Protein AF-X8CUW4-F1 (afdb_monomer_lite)

Structure (mmCIF, N/CA/C/O backbone):
data_AF-X8CUW4-F1
#
_entry.id   AF-X8CUW4-F1
#
loop_
_atom_site.group_PDB
_atom_site.id
_atom_site.type_symbol
_atom_site.label_atom_id
_atom_site.label_alt_id
_atom_site.label_comp_id
_atom_site.label_asym_id
_atom_site.label_entity_id
_atom_site.label_seq_id
_atom_site.pdbx_PDB_ins_code
_atom_site.Cartn_x
_atom_site.Cartn_y
_atom_site.Cartn_z
_atom_site.occupancy
_atom_site.B_iso_or_equiv
_atom_site.auth_seq_id
_atom_site.auth_comp_id
_atom_site.auth_asym_id
_atom_site.auth_atom_id
_atom_site.pdbx_PDB_model_num
ATOM 1 N N . MET A 1 1 ? 8.437 2.026 -20.476 1.00 46.88 1 MET A N 1
ATOM 2 C CA . MET A 1 1 ? 8.411 2.109 -18.999 1.00 46.88 1 MET A CA 1
ATOM 3 C C . MET A 1 1 ? 9.649 2.857 -18.500 1.00 46.88 1 MET A C 1
ATOM 5 O O . MET A 1 1 ? 10.631 2.228 -18.113 1.00 46.88 1 MET A O 1
ATOM 9 N N . GLU A 1 2 ? 9.661 4.193 -18.584 1.00 44.88 2 GLU A N 1
ATOM 10 C CA . GLU A 1 2 ? 10.776 5.016 -18.080 1.00 44.88 2 GLU A CA 1
ATOM 11 C C . GLU A 1 2 ? 10.607 5.286 -16.576 1.00 44.88 2 GLU A C 1
ATOM 13 O O . GLU A 1 2 ? 9.570 5.770 -16.133 1.00 44.88 2 GLU A O 1
ATOM 18 N N . ALA A 1 3 ? 11.669 5.076 -15.792 1.00 48.66 3 ALA A N 1
ATOM 19 C CA . ALA A 1 3 ? 11.741 5.394 -14.358 1.00 48.66 3 ALA A CA 1
ATOM 20 C C . ALA A 1 3 ? 11.560 6.899 -14.029 1.00 48.66 3 ALA A C 1
ATOM 22 O O . ALA A 1 3 ? 11.528 7.293 -12.864 1.00 48.66 3 ALA A O 1
ATOM 23 N N . LYS A 1 4 ? 11.428 7.756 -15.053 1.00 47.94 4 LYS A N 1
ATOM 24 C CA . LYS A 1 4 ? 11.219 9.206 -14.935 1.00 47.94 4 LYS A CA 1
ATOM 25 C C . LYS A 1 4 ? 9.803 9.614 -14.518 1.00 47.94 4 LYS A C 1
ATOM 27 O O . LYS A 1 4 ? 9.587 10.801 -14.300 1.00 47.94 4 LYS A O 1
ATOM 32 N N . GLN A 1 5 ? 8.865 8.680 -14.383 1.00 60.78 5 GLN A N 1
ATOM 33 C CA . GLN A 1 5 ? 7.525 8.980 -13.861 1.00 60.78 5 GLN A CA 1
ATOM 34 C C . GLN A 1 5 ? 7.415 8.865 -12.334 1.00 60.78 5 GLN A C 1
ATOM 36 O O . GLN A 1 5 ? 6.406 9.259 -11.764 1.00 60.78 5 GLN A O 1
ATOM 41 N N . LEU A 1 6 ? 8.453 8.364 -11.655 1.00 62.59 6 LEU A N 1
ATOM 42 C CA . LEU A 1 6 ? 8.476 8.288 -10.193 1.00 62.59 6 LEU A CA 1
ATOM 43 C C . LEU A 1 6 ? 8.786 9.649 -9.568 1.00 62.59 6 LEU A C 1
ATOM 45 O O . LEU A 1 6 ? 9.665 10.358 -10.068 1.00 62.59 6 LEU A O 1
ATOM 49 N N . ALA A 1 7 ? 8.154 9.974 -8.440 1.00 68.12 7 ALA A N 1
ATOM 50 C CA . ALA A 1 7 ? 8.484 11.178 -7.681 1.00 68.12 7 ALA A CA 1
ATOM 51 C C . ALA A 1 7 ? 9.970 11.192 -7.234 1.00 68.12 7 ALA A C 1
ATOM 53 O O . ALA A 1 7 ? 10.556 10.125 -7.001 1.00 68.12 7 ALA A O 1
ATOM 54 N N . PRO A 1 8 ? 10.607 12.375 -7.119 1.00 71.06 8 PRO A N 1
ATOM 55 C CA . PRO A 1 8 ? 12.029 12.500 -6.784 1.00 71.06 8 PRO A CA 1
ATOM 56 C C . PRO A 1 8 ? 12.427 11.802 -5.476 1.00 71.06 8 PRO A C 1
ATOM 58 O O . PRO A 1 8 ? 13.473 11.152 -5.431 1.00 71.06 8 PRO A O 1
ATOM 61 N N . ASP A 1 9 ? 11.582 11.872 -4.443 1.00 72.06 9 ASP A N 1
ATOM 62 C CA . ASP A 1 9 ? 11.801 11.181 -3.166 1.00 72.06 9 ASP A CA 1
ATOM 63 C C . ASP A 1 9 ? 11.894 9.661 -3.338 1.00 72.06 9 ASP A C 1
ATOM 65 O O . ASP A 1 9 ? 12.797 9.031 -2.788 1.00 72.06 9 ASP A O 1
ATOM 69 N N . VAL A 1 10 ? 11.040 9.070 -4.179 1.00 78.12 10 VAL A N 1
ATOM 70 C CA . VAL A 1 10 ? 11.059 7.622 -4.429 1.00 78.12 10 VAL A CA 1
ATOM 71 C C . VAL A 1 10 ? 12.346 7.217 -5.134 1.00 78.12 10 VAL A C 1
ATOM 73 O O . VAL A 1 10 ? 12.968 6.222 -4.776 1.00 78.12 10 VAL A O 1
ATOM 76 N N . ARG A 1 11 ? 12.808 8.013 -6.105 1.00 77.31 11 ARG A N 1
ATOM 77 C CA . ARG A 1 11 ? 14.095 7.750 -6.773 1.00 77.31 11 ARG A CA 1
ATOM 78 C C . ARG A 1 11 ? 15.265 7.818 -5.793 1.00 77.31 11 ARG A C 1
ATOM 80 O O . ARG A 1 11 ? 16.193 7.027 -5.918 1.00 77.31 11 ARG A O 1
ATOM 87 N N . ARG A 1 12 ? 15.210 8.729 -4.817 1.00 80.62 12 ARG A N 1
ATOM 88 C CA . ARG A 1 12 ? 16.221 8.858 -3.759 1.00 80.62 12 ARG A CA 1
ATOM 89 C C . ARG A 1 12 ? 16.206 7.671 -2.792 1.00 80.62 12 ARG A C 1
ATOM 91 O O . ARG A 1 12 ? 17.264 7.233 -2.358 1.00 80.62 12 ARG A O 1
ATOM 98 N N . GLU A 1 13 ? 15.042 7.117 -2.472 1.00 80.75 13 GLU A N 1
ATOM 99 C CA . GLU A 1 13 ? 14.976 5.870 -1.698 1.00 80.75 13 GLU A CA 1
ATOM 100 C C . GLU A 1 13 ? 15.554 4.691 -2.494 1.00 80.75 13 GLU A C 1
ATOM 102 O O . GLU A 1 13 ? 16.334 3.898 -1.963 1.00 80.75 13 GLU A O 1
ATOM 107 N N . LEU A 1 14 ? 15.244 4.610 -3.792 1.00 83.50 14 LEU A N 1
ATOM 108 C CA . LEU A 1 14 ? 15.746 3.557 -4.678 1.00 83.50 14 LEU A CA 1
ATOM 109 C C . LEU A 1 14 ? 17.245 3.669 -4.979 1.00 83.50 14 LEU A C 1
ATOM 111 O O . LEU A 1 14 ? 17.860 2.647 -5.269 1.00 83.50 14 LEU A O 1
ATOM 115 N N . SER A 1 15 ? 17.862 4.852 -4.870 1.00 82.19 15 SER A N 1
ATOM 116 C CA . SER A 1 15 ? 19.308 5.014 -5.093 1.00 82.19 15 SER A CA 1
ATOM 117 C C . SER A 1 15 ? 20.176 4.309 -4.047 1.00 82.19 15 SER A C 1
ATOM 119 O O . SER A 1 15 ? 21.388 4.237 -4.211 1.00 82.19 15 SER A O 1
ATOM 121 N N . THR A 1 16 ? 19.572 3.805 -2.966 1.00 84.44 16 THR A N 1
ATOM 122 C CA . THR A 1 16 ? 20.245 2.935 -1.987 1.00 84.44 16 THR A CA 1
ATOM 123 C C . THR A 1 16 ? 20.443 1.501 -2.493 1.00 84.44 16 THR A C 1
ATOM 125 O O . THR A 1 16 ? 21.208 0.744 -1.899 1.00 84.44 16 THR A O 1
ATOM 128 N N . LEU A 1 17 ? 19.759 1.120 -3.576 1.00 85.56 17 LEU A N 1
ATOM 129 C CA . LEU A 1 17 ? 19.866 -0.188 -4.218 1.00 85.56 17 LEU A CA 1
ATOM 130 C C . LEU A 1 17 ? 20.897 -0.160 -5.350 1.00 85.56 17 LEU A C 1
ATOM 132 O O . LEU A 1 17 ? 21.255 0.900 -5.866 1.00 85.56 17 LEU A O 1
ATOM 136 N N . ASP A 1 18 ? 21.334 -1.340 -5.795 1.00 90.31 18 ASP A N 1
ATOM 137 C CA . ASP A 1 18 ? 22.084 -1.432 -7.044 1.00 90.31 18 ASP A CA 1
ATOM 138 C C . ASP A 1 18 ? 21.218 -0.968 -8.229 1.00 90.31 18 ASP A C 1
ATOM 140 O O . ASP A 1 18 ? 19.98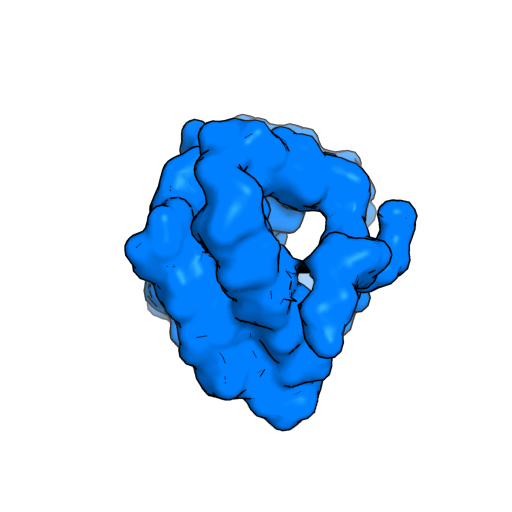6 -1.069 -8.219 1.00 90.31 18 ASP A O 1
ATOM 144 N N . ARG A 1 19 ? 21.875 -0.467 -9.277 1.00 86.44 19 ARG A N 1
ATOM 145 C CA . ARG A 1 19 ? 21.203 0.139 -10.432 1.00 86.44 19 ARG A CA 1
ATOM 146 C C . ARG A 1 19 ? 20.204 -0.802 -11.112 1.00 86.44 19 ARG A C 1
ATOM 148 O O . ARG A 1 19 ? 19.147 -0.344 -11.537 1.00 86.44 19 ARG A O 1
ATOM 155 N N . ALA A 1 20 ? 20.516 -2.094 -11.219 1.00 89.00 20 ALA A N 1
ATOM 156 C CA . ALA A 1 20 ? 19.648 -3.049 -11.901 1.00 89.00 20 ALA A CA 1
ATOM 157 C C . ALA A 1 20 ? 18.376 -3.3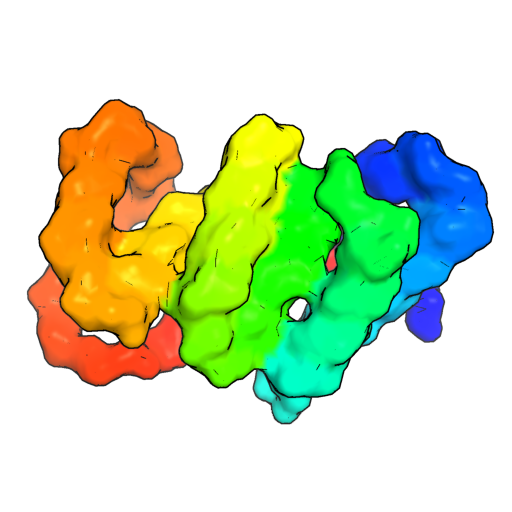20 -11.085 1.00 89.00 20 ALA A C 1
ATOM 159 O O . ALA A 1 20 ? 17.272 -3.325 -11.639 1.00 89.00 20 ALA A O 1
ATOM 160 N N . THR A 1 21 ? 18.510 -3.478 -9.766 1.00 88.50 21 THR A N 1
ATOM 161 C CA . THR A 1 21 ? 17.370 -3.638 -8.857 1.00 88.50 21 THR A CA 1
ATOM 162 C C . THR A 1 21 ? 16.531 -2.366 -8.791 1.00 88.50 21 THR A C 1
ATOM 164 O O . THR A 1 21 ? 15.305 -2.453 -8.879 1.00 88.50 21 THR A O 1
ATOM 167 N N . ALA A 1 22 ? 17.161 -1.192 -8.696 1.00 89.38 22 ALA A N 1
ATOM 168 C CA . ALA A 1 22 ? 16.472 0.097 -8.692 1.00 89.38 22 ALA A CA 1
ATOM 169 C C . ALA A 1 22 ? 15.629 0.294 -9.964 1.00 89.38 22 ALA A C 1
ATOM 171 O O . ALA A 1 22 ? 14.442 0.611 -9.867 1.00 89.38 22 ALA A O 1
ATOM 172 N N . ASP A 1 23 ? 16.197 0.024 -11.144 1.00 89.12 23 ASP A N 1
ATOM 173 C CA . ASP A 1 23 ? 15.486 0.129 -12.424 1.00 89.12 23 ASP A CA 1
ATOM 174 C C . ASP A 1 23 ? 14.320 -0.868 -12.516 1.00 89.12 23 ASP A C 1
ATOM 176 O O . ASP A 1 23 ? 13.225 -0.516 -12.964 1.00 89.12 23 ASP A O 1
ATOM 180 N N . ALA A 1 24 ? 14.524 -2.115 -12.080 1.00 90.44 24 ALA A N 1
ATOM 181 C CA . ALA A 1 24 ? 13.476 -3.136 -12.088 1.00 90.44 24 ALA A CA 1
ATOM 182 C C . ALA A 1 24 ? 12.317 -2.780 -11.144 1.00 90.44 24 ALA A C 1
ATOM 184 O O . ALA A 1 24 ? 11.148 -2.902 -11.519 1.00 90.44 24 ALA A O 1
ATOM 185 N N . VAL A 1 25 ? 12.632 -2.314 -9.934 1.00 92.31 25 VAL A N 1
ATOM 186 C CA . VAL A 1 25 ? 11.642 -1.845 -8.960 1.00 92.31 25 VAL A CA 1
ATOM 187 C C . VAL A 1 25 ? 10.893 -0.632 -9.504 1.00 92.31 25 VAL A C 1
ATOM 189 O O . VAL A 1 25 ? 9.665 -0.632 -9.480 1.00 92.31 25 VAL A O 1
ATOM 192 N N . ALA A 1 26 ? 11.595 0.359 -10.058 1.00 90.06 26 ALA A N 1
ATOM 193 C CA . ALA A 1 26 ? 10.971 1.554 -10.619 1.00 90.06 26 ALA A CA 1
ATOM 194 C C . ALA A 1 26 ? 9.963 1.206 -11.724 1.00 90.06 26 ALA A C 1
ATOM 196 O O . ALA A 1 26 ? 8.844 1.711 -11.705 1.00 90.06 26 ALA A O 1
ATOM 197 N N . ARG A 1 27 ? 10.306 0.295 -12.647 1.00 91.12 27 ARG A N 1
ATOM 198 C CA . ARG A 1 27 ? 9.378 -0.157 -13.704 1.00 91.12 27 ARG A CA 1
ATOM 199 C C . ARG A 1 27 ? 8.116 -0.798 -13.135 1.00 91.12 27 ARG A C 1
ATOM 201 O O . ARG A 1 27 ? 7.029 -0.539 -13.640 1.00 91.12 27 ARG A O 1
ATOM 208 N N . HIS A 1 28 ? 8.255 -1.618 -12.097 1.00 93.62 28 HIS A N 1
ATOM 209 C CA . HIS A 1 28 ? 7.110 -2.234 -11.434 1.00 93.62 28 HIS A CA 1
ATOM 210 C C . HIS A 1 28 ? 6.248 -1.220 -10.681 1.00 93.62 28 HIS A C 1
ATOM 212 O O . HIS A 1 28 ? 5.030 -1.337 -10.718 1.00 93.62 28 HIS A O 1
ATOM 218 N N . LEU A 1 29 ? 6.852 -0.222 -10.035 1.00 90.88 29 LEU A N 1
ATOM 219 C CA . LEU A 1 29 ? 6.104 0.836 -9.355 1.00 90.88 29 LEU A CA 1
ATOM 220 C C . LEU A 1 29 ? 5.343 1.729 -10.347 1.00 90.88 29 LEU A C 1
ATOM 222 O O . LEU A 1 29 ? 4.192 2.058 -10.084 1.00 90.88 29 LEU A O 1
ATOM 226 N N . VAL A 1 30 ? 5.941 2.061 -11.499 1.00 91.12 30 VAL A N 1
ATOM 227 C CA . VAL A 1 30 ? 5.235 2.776 -12.580 1.00 91.12 30 VAL A CA 1
ATOM 228 C C . VAL A 1 30 ? 4.061 1.943 -13.093 1.00 91.12 30 VAL A C 1
ATOM 230 O O . VAL A 1 30 ? 2.941 2.439 -13.103 1.00 91.12 30 VAL A O 1
ATOM 233 N N . ALA A 1 31 ? 4.289 0.664 -13.419 1.00 91.81 31 ALA A N 1
ATOM 234 C CA . ALA A 1 31 ? 3.227 -0.236 -13.877 1.00 91.81 31 ALA A CA 1
ATOM 235 C C . ALA A 1 31 ? 2.083 -0.349 -12.861 1.00 91.81 31 ALA A C 1
ATOM 237 O O . ALA A 1 31 ? 0.915 -0.317 -13.229 1.00 91.81 31 ALA A O 1
ATOM 238 N N . ALA A 1 32 ? 2.418 -0.469 -11.573 1.00 91.75 32 ALA A N 1
ATOM 239 C CA . ALA A 1 32 ? 1.426 -0.533 -10.511 1.00 91.75 32 ALA A CA 1
ATOM 240 C C . ALA A 1 32 ? 0.601 0.758 -10.414 1.00 91.75 32 ALA A C 1
ATOM 242 O O . ALA A 1 32 ? -0.598 0.679 -10.184 1.00 91.75 32 ALA A O 1
ATOM 243 N N . GLY A 1 33 ? 1.220 1.926 -10.605 1.00 89.19 33 GLY A N 1
A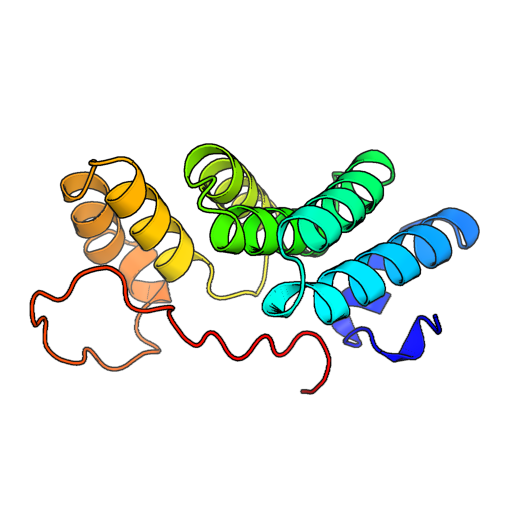TOM 244 C CA . GLY A 1 33 ? 0.519 3.209 -10.610 1.00 89.19 33 GLY A CA 1
ATOM 245 C C . GLY A 1 33 ? -0.402 3.395 -11.817 1.00 89.19 33 GLY A C 1
ATOM 246 O O . GLY A 1 33 ? -1.512 3.885 -11.647 1.00 89.19 33 GLY A O 1
ATOM 247 N N . GLU A 1 34 ? 0.034 2.986 -13.011 1.00 91.56 34 GLU A N 1
ATOM 248 C CA . GLU A 1 34 ? -0.766 3.068 -14.245 1.00 91.56 34 GLU A CA 1
ATOM 249 C C . GLU A 1 34 ? -1.985 2.140 -14.189 1.00 91.56 34 GLU A C 1
ATOM 251 O O . GLU A 1 34 ? -3.093 2.547 -14.516 1.00 91.56 34 GLU A O 1
ATOM 256 N N . LEU A 1 35 ? -1.800 0.911 -13.701 1.00 91.56 35 LEU A N 1
ATOM 257 C CA . LEU A 1 35 ? -2.861 -0.096 -13.663 1.00 91.56 35 LEU A CA 1
ATOM 258 C C . LEU A 1 35 ? -3.805 0.053 -12.465 1.00 91.56 35 LEU A C 1
ATOM 260 O O . LEU A 1 35 ? -4.806 -0.648 -12.406 1.00 91.56 35 LEU A O 1
ATOM 264 N N . LEU A 1 36 ? -3.517 0.932 -11.501 1.00 88.81 36 LEU A N 1
ATOM 265 C CA . LEU A 1 36 ? -4.243 0.976 -10.228 1.00 88.81 36 LEU A CA 1
ATOM 266 C C . LEU A 1 36 ? -5.752 1.218 -10.389 1.00 88.81 36 LEU A C 1
ATOM 268 O O . LEU A 1 36 ? -6.554 0.648 -9.647 1.00 88.81 36 LEU A O 1
ATOM 272 N N . ASP A 1 37 ? -6.134 2.071 -11.339 1.00 87.88 37 ASP A N 1
ATOM 273 C CA . ASP A 1 37 ? -7.535 2.385 -11.615 1.00 87.88 37 ASP A CA 1
ATOM 274 C C . ASP A 1 37 ? -8.183 1.434 -12.631 1.00 87.88 37 ASP A C 1
ATOM 276 O O . ASP A 1 37 ? -9.401 1.253 -12.574 1.00 87.88 37 ASP A O 1
ATOM 280 N N . GLU A 1 38 ? -7.385 0.836 -13.521 1.00 91.38 38 GLU A N 1
ATOM 281 C CA . GLU A 1 38 ? -7.837 -0.017 -14.629 1.00 91.38 38 GLU A CA 1
ATOM 282 C C . GLU A 1 38 ? -7.934 -1.500 -14.2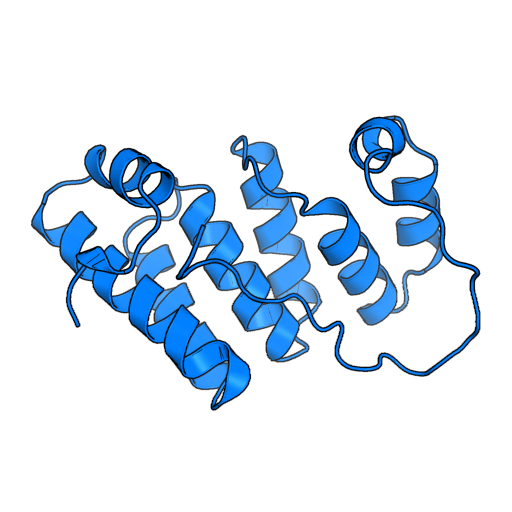34 1.00 91.38 38 GLU A C 1
ATOM 284 O O . GLU A 1 38 ? -8.974 -2.127 -14.418 1.00 91.38 38 GLU A O 1
ATOM 289 N N . ASP A 1 39 ? -6.861 -2.054 -13.666 1.00 93.25 39 ASP A N 1
ATOM 290 C CA . ASP A 1 39 ? -6.750 -3.434 -13.187 1.00 93.25 39 ASP A CA 1
ATOM 291 C C . ASP A 1 39 ? -5.960 -3.455 -11.858 1.00 93.25 39 ASP A C 1
ATOM 293 O O . ASP A 1 39 ? -4.728 -3.621 -11.840 1.00 93.25 39 ASP A O 1
ATOM 297 N N . PRO A 1 40 ? -6.651 -3.289 -10.714 1.00 90.44 40 PRO A N 1
ATOM 298 C CA . PRO A 1 40 ? -5.999 -3.237 -9.410 1.00 90.44 40 PRO A CA 1
ATOM 299 C C . PRO A 1 40 ? -5.315 -4.561 -9.042 1.00 90.44 40 PRO A C 1
ATOM 301 O O . PRO A 1 40 ? -4.305 -4.551 -8.331 1.00 90.44 40 PRO A O 1
ATOM 304 N N . GLU A 1 41 ? -5.785 -5.701 -9.561 1.00 94.31 41 GLU A N 1
ATOM 305 C CA . GLU A 1 41 ? -5.126 -6.988 -9.334 1.00 94.31 41 GLU A CA 1
ATOM 306 C C . GLU A 1 41 ? -3.782 -7.052 -10.066 1.00 94.31 41 GLU A C 1
ATOM 308 O O . GLU A 1 41 ? -2.783 -7.511 -9.498 1.00 94.31 41 GLU A O 1
ATOM 313 N N . ALA A 1 42 ? -3.714 -6.564 -11.309 1.00 94.44 42 ALA A N 1
ATOM 314 C CA . ALA A 1 42 ? -2.451 -6.420 -12.031 1.00 94.44 42 ALA A CA 1
ATOM 315 C C . ALA A 1 42 ? -1.506 -5.439 -11.343 1.00 94.44 42 ALA A C 1
ATOM 317 O O . ALA A 1 42 ? -0.316 -5.743 -11.186 1.00 94.44 42 ALA A O 1
ATOM 318 N N . ALA A 1 43 ? -2.030 -4.310 -10.864 1.00 93.38 43 ALA A N 1
ATOM 319 C CA . ALA A 1 43 ? -1.255 -3.362 -10.079 1.00 93.38 43 ALA A CA 1
ATOM 320 C C . ALA A 1 43 ? -0.650 -4.030 -8.834 1.00 93.38 43 ALA A C 1
ATOM 322 O O . ALA A 1 43 ? 0.549 -3.895 -8.566 1.00 93.38 43 ALA A O 1
ATOM 323 N N . LEU A 1 44 ? -1.439 -4.840 -8.122 1.00 94.56 44 LEU A N 1
ATOM 324 C CA . LEU A 1 44 ? -0.984 -5.578 -6.947 1.00 9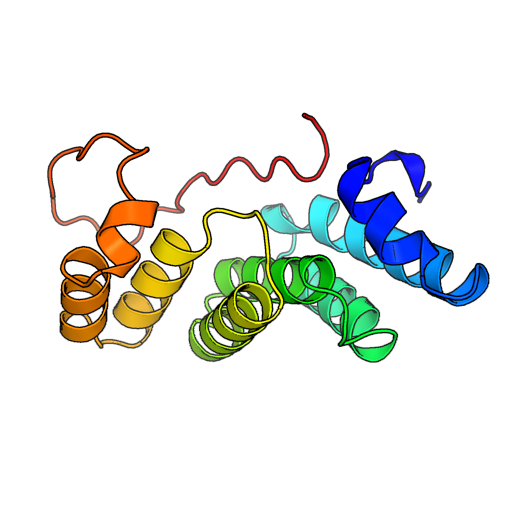4.56 44 LEU A CA 1
ATOM 325 C C . LEU A 1 44 ? 0.096 -6.606 -7.294 1.00 94.56 44 LEU A C 1
ATOM 327 O O . LEU A 1 44 ? 1.074 -6.739 -6.552 1.00 94.56 44 LEU A O 1
ATOM 331 N N . ARG A 1 45 ? -0.023 -7.306 -8.431 1.00 97.06 45 ARG A N 1
ATOM 332 C CA . ARG A 1 45 ? 1.026 -8.220 -8.919 1.00 97.06 45 ARG A CA 1
ATOM 333 C C . ARG A 1 45 ? 2.345 -7.480 -9.147 1.00 97.06 45 ARG A C 1
ATOM 335 O O . ARG A 1 45 ? 3.387 -7.941 -8.676 1.00 97.06 45 ARG A O 1
ATOM 342 N N . HIS A 1 46 ? 2.315 -6.320 -9.802 1.00 95.75 46 HIS A N 1
ATOM 343 C CA . HIS A 1 46 ? 3.517 -5.513 -10.019 1.00 95.75 46 HIS A CA 1
ATOM 344 C C . HIS A 1 46 ? 4.103 -4.961 -8.716 1.00 95.75 46 HIS A C 1
ATOM 346 O O . HIS A 1 46 ? 5.309 -5.086 -8.489 1.00 95.75 46 HIS A O 1
ATOM 352 N N . ALA A 1 47 ? 3.272 -4.437 -7.815 1.00 94.62 47 ALA A N 1
ATOM 353 C CA . ALA A 1 47 ? 3.729 -3.937 -6.524 1.00 94.62 47 ALA A CA 1
ATOM 354 C C . ALA A 1 47 ? 4.368 -5.055 -5.674 1.00 94.62 47 ALA A C 1
ATOM 356 O O . ALA A 1 47 ? 5.443 -4.874 -5.094 1.00 94.62 47 ALA A O 1
ATOM 357 N N . ARG A 1 48 ? 3.770 -6.257 -5.644 1.00 96.12 48 ARG A N 1
ATOM 358 C CA . ARG A 1 48 ? 4.351 -7.433 -4.967 1.00 96.12 48 ARG A CA 1
ATOM 359 C C . ARG A 1 48 ? 5.692 -7.837 -5.591 1.00 96.12 48 ARG A C 1
ATOM 361 O O . ARG A 1 48 ? 6.623 -8.165 -4.856 1.00 96.12 48 ARG A O 1
ATOM 368 N N . ALA A 1 49 ? 5.826 -7.753 -6.916 1.00 95.50 49 ALA A N 1
ATOM 369 C CA . ALA A 1 49 ? 7.086 -8.019 -7.611 1.00 95.50 49 ALA A CA 1
ATOM 370 C C . ALA A 1 49 ? 8.187 -6.995 -7.267 1.00 95.50 49 ALA A C 1
ATOM 372 O O . ALA A 1 49 ? 9.361 -7.365 -7.173 1.00 95.50 49 ALA A O 1
ATOM 373 N N . ALA A 1 50 ? 7.835 -5.725 -7.041 1.00 94.19 50 ALA A N 1
ATOM 374 C CA . ALA A 1 50 ? 8.761 -4.726 -6.502 1.00 94.19 50 ALA A CA 1
ATOM 375 C C . ALA A 1 50 ? 9.184 -5.073 -5.061 1.00 94.19 50 ALA A C 1
ATOM 377 O O . ALA A 1 50 ? 10.377 -5.111 -4.755 1.00 94.19 50 ALA A O 1
ATOM 378 N N . ARG A 1 51 ? 8.223 -5.421 -4.195 1.00 94.88 51 ARG A N 1
ATOM 379 C CA . ARG A 1 51 ? 8.470 -5.801 -2.790 1.00 94.88 51 ARG A CA 1
ATOM 380 C C . ARG A 1 51 ? 9.338 -7.044 -2.633 1.00 94.88 51 ARG A C 1
ATOM 382 O O . ARG A 1 51 ? 10.129 -7.111 -1.696 1.00 94.88 51 ARG A O 1
ATOM 389 N N . ALA A 1 52 ? 9.205 -8.019 -3.530 1.00 94.62 52 ALA A N 1
ATOM 390 C CA . ALA A 1 52 ? 10.040 -9.220 -3.533 1.00 94.62 52 ALA A CA 1
ATOM 391 C C . ALA A 1 52 ? 11.525 -8.903 -3.785 1.00 94.62 52 ALA A C 1
ATOM 393 O O . ALA A 1 52 ? 12.394 -9.617 -3.295 1.00 94.62 52 ALA A O 1
ATOM 394 N N . ARG A 1 53 ? 11.815 -7.820 -4.517 1.00 92.00 53 ARG A N 1
ATOM 395 C CA . ARG A 1 53 ? 13.182 -7.367 -4.812 1.00 92.00 53 ARG A CA 1
ATOM 396 C C . ARG A 1 53 ? 13.759 -6.493 -3.709 1.00 92.00 53 ARG A C 1
ATOM 398 O O . ARG A 1 53 ? 14.934 -6.611 -3.387 1.00 92.00 53 ARG A O 1
ATOM 405 N N . SER A 1 54 ? 12.937 -5.628 -3.119 1.00 89.50 54 SER A N 1
ATOM 406 C CA . SER A 1 54 ? 13.328 -4.845 -1.952 1.00 89.50 54 SER A CA 1
ATOM 407 C C . SER A 1 54 ? 12.141 -4.642 -1.023 1.00 89.50 54 SER A C 1
ATOM 409 O O . SER A 1 54 ? 11.171 -3.959 -1.344 1.00 89.50 54 SER A O 1
ATOM 411 N N . SER A 1 55 ? 12.223 -5.235 0.165 1.00 89.25 55 SER A N 1
ATOM 412 C CA . SER A 1 55 ? 11.212 -5.071 1.207 1.00 89.25 55 SER A CA 1
ATOM 413 C C . SER A 1 55 ? 11.538 -3.918 2.158 1.00 89.25 55 SER A C 1
ATOM 415 O O . SER A 1 55 ? 10.665 -3.476 2.896 1.00 89.25 55 SER A O 1
ATOM 417 N N . ARG A 1 56 ? 12.773 -3.404 2.158 1.00 89.69 56 ARG A N 1
ATOM 418 C CA . ARG A 1 56 ? 13.256 -2.416 3.140 1.00 89.69 56 ARG A CA 1
ATOM 419 C C . ARG A 1 56 ? 13.044 -0.955 2.728 1.00 89.69 56 ARG A C 1
ATOM 421 O O . ARG A 1 56 ? 13.619 -0.070 3.346 1.00 89.69 56 ARG A O 1
ATOM 428 N N . ILE A 1 57 ? 12.186 -0.697 1.745 1.00 90.62 57 ILE A N 1
ATOM 429 C CA . ILE A 1 57 ? 11.861 0.656 1.281 1.00 90.62 57 ILE A CA 1
ATOM 430 C C . ILE A 1 57 ? 10.395 0.954 1.582 1.00 90.62 57 ILE A C 1
ATOM 432 O O . ILE A 1 57 ? 9.516 0.211 1.140 1.00 90.62 57 ILE A O 1
ATOM 436 N N . ALA A 1 58 ? 10.141 2.025 2.340 1.00 91.75 58 ALA A N 1
ATOM 437 C CA . ALA A 1 58 ? 8.805 2.394 2.810 1.00 91.75 58 ALA A CA 1
ATOM 438 C C . ALA A 1 58 ? 7.845 2.610 1.634 1.00 91.75 58 ALA A C 1
ATOM 440 O O . ALA A 1 58 ? 6.772 2.005 1.608 1.00 91.75 58 ALA A O 1
ATOM 441 N N . THR A 1 59 ? 8.299 3.322 0.599 1.00 90.69 59 THR A N 1
ATOM 442 C CA . THR A 1 59 ? 7.511 3.572 -0.613 1.00 90.69 59 THR A CA 1
ATOM 443 C C . THR A 1 59 ? 7.045 2.288 -1.314 1.00 90.69 59 THR A C 1
ATOM 445 O O . THR A 1 59 ? 5.940 2.221 -1.852 1.00 90.69 59 THR A O 1
ATOM 448 N N . ILE A 1 60 ? 7.852 1.221 -1.296 1.00 94.06 60 ILE A N 1
ATOM 449 C CA . ILE A 1 60 ? 7.455 -0.060 -1.899 1.00 94.06 60 ILE A CA 1
ATOM 450 C C . ILE A 1 60 ? 6.340 -0.718 -1.078 1.00 94.06 60 ILE A C 1
ATOM 452 O O . ILE A 1 60 ? 5.413 -1.295 -1.645 1.00 94.06 60 ILE A O 1
ATOM 456 N N . ARG A 1 61 ? 6.403 -0.622 0.257 1.00 95.62 61 ARG A N 1
ATOM 457 C CA . ARG A 1 61 ? 5.341 -1.130 1.142 1.00 95.62 61 ARG A CA 1
ATOM 458 C C . ARG A 1 61 ? 4.043 -0.363 0.917 1.00 95.62 61 ARG A C 1
ATOM 460 O O . ARG A 1 61 ? 2.993 -0.982 0.790 1.00 95.62 61 ARG A O 1
ATOM 467 N N . GLU A 1 62 ? 4.123 0.955 0.774 1.00 94.31 62 GLU A N 1
ATOM 468 C CA . GLU A 1 62 ? 2.974 1.795 0.429 1.00 94.31 62 GLU A CA 1
ATOM 469 C C . GLU A 1 62 ? 2.329 1.384 -0.893 1.00 94.31 62 GLU A C 1
ATOM 471 O O . GLU A 1 62 ? 1.120 1.178 -0.926 1.00 94.31 62 GLU A O 1
ATOM 476 N N . ALA A 1 63 ? 3.118 1.189 -1.953 1.00 94.69 63 ALA A N 1
ATOM 477 C CA . ALA A 1 63 ? 2.591 0.786 -3.254 1.00 94.69 63 ALA A CA 1
ATOM 478 C C . ALA A 1 63 ? 1.836 -0.553 -3.187 1.00 94.69 63 ALA A C 1
ATOM 480 O O . ALA A 1 63 ? 0.759 -0.688 -3.768 1.00 94.69 63 ALA A O 1
ATOM 481 N N . VAL A 1 64 ? 2.354 -1.536 -2.436 1.00 96.62 64 VAL A N 1
ATOM 482 C CA . VAL A 1 64 ? 1.638 -2.805 -2.206 1.00 96.62 64 VAL A CA 1
ATOM 483 C C . VAL A 1 64 ? 0.368 -2.584 -1.395 1.00 96.62 64 VAL A C 1
ATOM 485 O O . VAL A 1 64 ? -0.664 -3.160 -1.731 1.00 96.62 64 VAL A O 1
ATOM 488 N N . GLY A 1 65 ? 0.434 -1.765 -0.344 1.00 96.38 65 GLY A N 1
ATOM 489 C CA . GLY A 1 65 ? -0.717 -1.465 0.500 1.00 96.38 65 GLY A CA 1
ATOM 490 C C . GLY A 1 65 ? -1.846 -0.787 -0.273 1.00 96.38 65 GLY A C 1
ATOM 491 O O . GLY A 1 65 ? -2.995 -1.194 -0.151 1.00 96.38 65 GLY A O 1
ATOM 492 N N . ILE A 1 66 ? -1.518 0.189 -1.123 1.00 95.00 66 ILE A N 1
ATOM 493 C CA . ILE A 1 66 ? -2.485 0.888 -1.976 1.00 95.00 66 ILE A CA 1
ATOM 494 C C . ILE A 1 66 ? -3.097 -0.083 -2.982 1.00 95.00 66 ILE A C 1
ATOM 496 O O . ILE A 1 66 ? -4.315 -0.192 -3.050 1.00 95.00 66 ILE A O 1
ATOM 500 N N . ALA A 1 67 ? -2.291 -0.851 -3.715 1.00 95.62 67 ALA A N 1
ATOM 501 C CA . ALA A 1 67 ? -2.845 -1.807 -4.670 1.00 95.62 67 ALA A CA 1
ATOM 502 C C . ALA A 1 67 ? -3.753 -2.854 -3.990 1.00 95.62 67 ALA A C 1
ATOM 504 O O . ALA A 1 67 ? -4.830 -3.160 -4.497 1.00 95.62 67 ALA A O 1
ATOM 505 N N . ALA A 1 68 ? -3.374 -3.343 -2.803 1.00 96.06 68 ALA A N 1
ATOM 506 C CA . ALA A 1 68 ? -4.197 -4.262 -2.015 1.00 96.06 68 ALA A CA 1
ATOM 507 C C . ALA A 1 68 ? -5.499 -3.607 -1.523 1.00 96.06 68 ALA A C 1
ATOM 509 O O . ALA A 1 68 ? -6.556 -4.230 -1.596 1.00 96.06 68 ALA A O 1
ATOM 510 N N . TYR A 1 69 ? -5.443 -2.342 -1.094 1.00 94.81 69 TYR A N 1
ATOM 511 C CA . TYR A 1 69 ? -6.616 -1.557 -0.699 1.00 94.81 69 TYR A CA 1
ATOM 512 C C . TYR A 1 69 ? -7.616 -1.436 -1.854 1.00 94.81 69 TYR A C 1
ATOM 514 O O . TYR A 1 69 ? -8.809 -1.654 -1.665 1.00 94.81 69 TYR A O 1
ATOM 522 N N . HIS A 1 70 ? -7.132 -1.165 -3.069 1.00 94.06 70 HIS A N 1
ATOM 523 C CA . HIS A 1 70 ? -7.976 -1.089 -4.265 1.00 94.06 70 HIS A CA 1
ATOM 524 C C . HIS A 1 70 ? -8.551 -2.453 -4.691 1.00 94.06 70 HIS A C 1
ATOM 526 O O . HIS A 1 70 ? -9.623 -2.493 -5.288 1.00 94.06 70 HIS A O 1
ATOM 532 N N . CYS A 1 71 ? -7.891 -3.563 -4.342 1.00 93.62 71 CYS A N 1
ATOM 533 C CA . CYS A 1 71 ? -8.431 -4.919 -4.510 1.00 93.62 71 CYS A CA 1
ATOM 534 C C . CYS A 1 71 ? -9.433 -5.323 -3.410 1.00 93.62 71 CYS A C 1
ATOM 536 O O . CYS A 1 71 ? -9.993 -6.414 -3.470 1.00 93.62 71 CYS A O 1
ATOM 538 N N . GLY A 1 72 ? -9.621 -4.501 -2.370 1.00 93.50 72 GLY A N 1
ATOM 539 C CA . GLY A 1 72 ? -10.414 -4.862 -1.192 1.00 93.50 72 GLY A CA 1
ATOM 540 C C . GLY A 1 72 ? -9.744 -5.882 -0.262 1.00 93.50 72 GLY A C 1
ATOM 541 O O . GLY A 1 72 ? -10.393 -6.392 0.650 1.00 93.50 72 GLY A O 1
ATOM 542 N N . ASP A 1 73 ? -8.449 -6.171 -0.436 1.00 95.38 73 ASP A N 1
ATOM 543 C CA . ASP A 1 73 ? -7.682 -6.983 0.515 1.00 95.38 73 ASP A CA 1
ATOM 544 C C . ASP A 1 73 ? -7.225 -6.111 1.692 1.00 95.38 73 ASP A C 1
ATOM 546 O O . ASP A 1 73 ? -6.062 -5.708 1.823 1.00 95.38 73 ASP A O 1
ATOM 550 N N . TRP A 1 74 ? -8.184 -5.806 2.567 1.00 94.25 74 TRP A N 1
ATOM 551 C CA . TRP A 1 74 ? -7.985 -4.961 3.745 1.00 94.25 74 TRP A CA 1
ATOM 552 C C . TRP A 1 74 ? -6.908 -5.518 4.677 1.00 94.25 74 TRP A C 1
ATOM 554 O O . TRP A 1 74 ? -6.188 -4.762 5.328 1.00 94.25 74 TRP A O 1
ATOM 564 N N . SER A 1 75 ? -6.779 -6.846 4.733 1.00 95.19 75 SER A N 1
ATOM 565 C CA . SER A 1 75 ? -5.841 -7.534 5.615 1.00 95.19 75 SER A CA 1
ATOM 566 C C . SER A 1 75 ? -4.390 -7.282 5.203 1.00 95.19 75 SER A C 1
ATOM 568 O O . SER A 1 75 ? -3.557 -6.887 6.029 1.00 95.19 75 SER A O 1
ATOM 570 N N . GLN A 1 76 ? -4.100 -7.432 3.910 1.00 95.75 76 GLN A N 1
ATOM 571 C CA . GLN A 1 76 ? -2.780 -7.186 3.363 1.00 95.75 76 GLN A CA 1
ATOM 572 C C . GLN A 1 76 ? -2.471 -5.688 3.348 1.00 95.75 76 GLN A C 1
ATOM 574 O O . GLN A 1 76 ? -1.370 -5.290 3.737 1.00 95.75 76 GLN A O 1
ATOM 579 N N . ALA A 1 77 ? -3.439 -4.858 2.952 1.00 95.81 77 ALA A N 1
ATOM 580 C CA . ALA A 1 77 ? -3.283 -3.408 2.924 1.00 95.81 77 ALA A CA 1
ATOM 581 C C . ALA A 1 77 ? -2.873 -2.865 4.301 1.00 95.81 77 ALA A C 1
ATOM 583 O O . ALA A 1 77 ? -1.853 -2.186 4.440 1.00 95.81 77 ALA A O 1
ATOM 584 N N . LEU A 1 78 ? -3.597 -3.269 5.348 1.00 94.62 78 LEU A N 1
ATOM 585 C CA . LEU A 1 78 ? -3.319 -2.900 6.732 1.00 94.62 78 LEU A CA 1
ATOM 586 C C . LEU A 1 78 ? -1.910 -3.304 7.187 1.00 94.62 78 LEU A C 1
ATOM 588 O O . LEU A 1 78 ? -1.216 -2.523 7.848 1.00 94.62 78 LEU A O 1
ATOM 592 N N . ALA A 1 79 ? -1.480 -4.523 6.850 1.00 95.88 79 ALA A N 1
ATOM 593 C CA . ALA A 1 79 ? -0.155 -5.018 7.209 1.00 95.88 79 ALA A CA 1
ATOM 594 C C . ALA A 1 79 ? 0.960 -4.185 6.558 1.00 95.88 79 ALA A C 1
ATOM 596 O O . ALA A 1 79 ? 1.944 -3.835 7.221 1.00 95.88 79 ALA A O 1
ATOM 597 N N . GLU A 1 80 ? 0.794 -3.830 5.283 1.00 97.25 80 GLU A N 1
ATOM 598 C CA . GLU A 1 80 ? 1.781 -3.057 4.534 1.00 97.25 80 GLU A CA 1
ATOM 599 C C . GLU A 1 80 ? 1.810 -1.582 4.949 1.00 97.25 80 GLU A C 1
ATOM 601 O O . GLU A 1 80 ? 2.897 -1.046 5.170 1.00 97.25 80 GLU A O 1
ATOM 606 N N . PHE A 1 81 ? 0.661 -0.941 5.188 1.00 94.94 81 PHE A N 1
ATOM 607 C CA . PHE A 1 81 ? 0.626 0.439 5.689 1.00 94.94 81 PHE A CA 1
ATOM 608 C C . PHE A 1 81 ? 1.269 0.578 7.070 1.00 94.94 81 PHE A C 1
ATOM 610 O O . PHE A 1 81 ? 2.041 1.505 7.318 1.00 94.94 81 PHE A O 1
ATOM 617 N N . ARG A 1 82 ? 1.022 -0.376 7.976 1.00 93.25 82 ARG A N 1
ATOM 618 C CA . ARG A 1 82 ? 1.695 -0.406 9.284 1.00 93.25 82 ARG A CA 1
ATOM 619 C C . ARG A 1 82 ? 3.203 -0.588 9.148 1.00 93.25 82 ARG A C 1
ATOM 621 O O . ARG A 1 82 ? 3.957 0.012 9.912 1.00 93.25 82 ARG A O 1
ATOM 628 N N . ALA A 1 83 ? 3.647 -1.421 8.206 1.00 94.94 83 ALA A N 1
ATOM 629 C CA . ALA A 1 83 ? 5.068 -1.592 7.930 1.00 94.94 83 ALA A CA 1
ATOM 630 C C . ALA A 1 83 ? 5.690 -0.299 7.388 1.00 94.94 83 ALA A C 1
ATOM 632 O O . ALA A 1 83 ? 6.703 0.137 7.924 1.00 94.94 83 ALA A O 1
ATOM 633 N N . ALA A 1 84 ? 5.050 0.347 6.411 1.00 93.19 84 ALA A N 1
ATOM 634 C CA . ALA A 1 84 ? 5.490 1.622 5.853 1.00 93.19 84 ALA A CA 1
ATOM 635 C C . ALA A 1 84 ? 5.632 2.712 6.930 1.00 93.19 84 ALA A C 1
ATOM 637 O O . ALA A 1 84 ? 6.669 3.371 6.994 1.00 93.19 84 ALA A O 1
ATOM 638 N N . ARG A 1 85 ? 4.654 2.847 7.841 1.00 91.38 85 ARG A N 1
ATOM 639 C CA . ARG A 1 85 ? 4.741 3.797 8.969 1.00 91.38 85 ARG A CA 1
ATOM 640 C C . ARG A 1 85 ? 5.924 3.508 9.891 1.00 91.38 85 ARG A C 1
ATOM 642 O O . ARG A 1 85 ? 6.684 4.418 10.200 1.00 91.38 85 ARG A O 1
ATOM 649 N N . ARG A 1 86 ? 6.135 2.245 10.289 1.00 92.56 86 ARG A N 1
ATOM 650 C CA . ARG A 1 86 ? 7.306 1.862 11.111 1.00 92.56 86 ARG A CA 1
ATOM 651 C C . ARG A 1 86 ? 8.638 2.166 10.427 1.00 92.56 86 ARG A C 1
ATOM 653 O O . ARG A 1 86 ? 9.641 2.337 11.106 1.00 92.56 86 ARG A O 1
ATOM 660 N N . MET A 1 87 ? 8.647 2.200 9.098 1.00 89.88 87 MET A N 1
ATOM 661 C CA . MET A 1 87 ? 9.824 2.488 8.282 1.00 89.88 87 MET A CA 1
ATOM 662 C C . MET A 1 87 ? 10.007 3.987 7.998 1.00 89.88 87 MET A C 1
ATOM 664 O O . MET A 1 87 ? 10.919 4.343 7.259 1.00 89.88 87 MET A O 1
ATOM 668 N N . GLY A 1 88 ? 9.174 4.856 8.579 1.00 85.69 88 GLY A N 1
ATOM 669 C CA . GLY A 1 88 ? 9.292 6.306 8.426 1.00 85.69 88 GLY A CA 1
ATOM 670 C C . GLY A 1 88 ? 8.695 6.848 7.128 1.00 85.69 88 GLY A C 1
ATOM 671 O O . GLY A 1 88 ? 9.180 7.857 6.621 1.00 85.69 88 GLY A O 1
ATOM 672 N N . SER A 1 89 ? 7.668 6.187 6.581 1.00 85.00 89 SER A N 1
ATOM 673 C CA . SER A 1 89 ? 6.881 6.732 5.468 1.00 85.00 89 SER A CA 1
ATOM 674 C C . SER A 1 89 ? 6.448 8.176 5.745 1.00 85.00 89 SER A C 1
ATOM 676 O O . SER A 1 89 ? 5.947 8.483 6.827 1.00 85.00 89 SER A O 1
ATOM 678 N N . LYS A 1 90 ? 6.611 9.046 4.743 1.00 76.00 90 LYS A N 1
ATOM 679 C CA . LYS A 1 90 ? 6.151 10.445 4.782 1.00 76.00 90 LYS A CA 1
ATOM 680 C C . LYS A 1 90 ? 4.672 10.594 4.401 1.00 76.00 90 LYS A C 1
ATOM 682 O O . LYS A 1 90 ? 4.127 11.692 4.487 1.00 76.00 90 LYS A O 1
ATOM 687 N N . SER A 1 91 ? 4.037 9.520 3.935 1.00 79.25 91 SER A N 1
ATOM 688 C CA . SER A 1 91 ? 2.659 9.532 3.454 1.00 79.25 91 SER A CA 1
ATOM 689 C C . SER A 1 91 ? 1.661 9.528 4.612 1.00 79.25 91 SER A C 1
ATOM 691 O O . SER A 1 91 ? 1.859 8.876 5.640 1.00 79.25 91 SER A O 1
ATOM 693 N N . ALA A 1 92 ? 0.526 10.202 4.422 1.00 82.25 92 ALA A N 1
ATOM 694 C CA . ALA A 1 92 ? -0.585 10.189 5.370 1.00 82.25 92 ALA A CA 1
ATOM 695 C C . ALA A 1 92 ? -1.349 8.850 5.297 1.00 82.25 92 ALA A C 1
ATOM 697 O O . ALA A 1 92 ? -2.406 8.748 4.679 1.00 82.25 92 ALA A O 1
ATOM 698 N N . LEU A 1 93 ? -0.794 7.796 5.905 1.00 87.31 93 LEU A N 1
ATOM 699 C CA . LEU A 1 93 ? -1.332 6.427 5.834 1.00 87.31 93 LEU A CA 1
ATOM 700 C C . LEU A 1 93 ? -2.401 6.115 6.890 1.00 87.31 93 LEU A C 1
ATOM 702 O O . LEU A 1 93 ? -3.109 5.118 6.765 1.00 87.31 93 LEU A O 1
ATOM 706 N N . LEU A 1 94 ? -2.521 6.934 7.938 1.00 87.38 94 LEU A N 1
ATOM 707 C CA . LEU A 1 94 ? -3.481 6.704 9.022 1.00 87.38 94 LEU A CA 1
ATOM 708 C C . LEU A 1 94 ? -4.944 6.613 8.550 1.00 87.38 94 LEU A C 1
ATOM 710 O O . LEU A 1 94 ? -5.614 5.676 8.988 1.00 87.38 94 LEU A O 1
ATOM 714 N N . PRO A 1 95 ? -5.444 7.476 7.638 1.00 88.50 95 PRO A N 1
ATOM 715 C CA . PRO A 1 95 ? -6.799 7.334 7.104 1.00 88.50 95 PRO A CA 1
ATOM 716 C C . PRO A 1 95 ? -7.017 5.983 6.410 1.00 88.50 95 PRO A C 1
ATOM 718 O O . PRO A 1 95 ? -8.011 5.311 6.662 1.00 88.50 95 PRO A O 1
ATOM 721 N N . LEU A 1 96 ? -6.044 5.530 5.613 1.00 90.38 96 LEU A N 1
ATOM 722 C CA . LEU A 1 96 ? -6.122 4.246 4.908 1.00 90.38 96 LEU A CA 1
ATOM 723 C C . LEU A 1 96 ? -6.086 3.054 5.875 1.00 90.38 96 LEU A C 1
ATOM 725 O O . LEU A 1 96 ? -6.788 2.067 5.674 1.00 90.38 96 LEU A O 1
ATOM 729 N N . ILE A 1 97 ? -5.298 3.143 6.950 1.00 91.56 97 ILE A N 1
ATOM 730 C CA . ILE A 1 97 ? -5.265 2.137 8.023 1.00 91.56 97 ILE A CA 1
ATOM 731 C C . ILE A 1 97 ? -6.622 2.057 8.727 1.00 91.56 97 ILE A C 1
ATOM 733 O O . ILE A 1 97 ? -7.131 0.955 8.935 1.00 91.56 97 ILE A O 1
ATOM 737 N N . ALA A 1 98 ? -7.210 3.202 9.080 1.00 89.62 98 ALA A N 1
ATOM 738 C CA . ALA A 1 98 ? -8.524 3.258 9.711 1.00 89.62 98 ALA A CA 1
ATOM 739 C C . ALA A 1 98 ? -9.607 2.667 8.793 1.00 89.62 98 ALA A C 1
ATOM 741 O O . ALA A 1 98 ? -10.437 1.877 9.241 1.00 89.62 98 ALA A O 1
ATOM 742 N N . ASP A 1 99 ? -9.555 2.973 7.497 1.00 90.44 99 ASP A N 1
ATOM 743 C CA . ASP A 1 99 ? -10.441 2.385 6.495 1.00 90.44 99 ASP A CA 1
ATOM 744 C C . ASP A 1 99 ? -10.304 0.862 6.415 1.00 90.44 99 ASP A C 1
ATOM 746 O O . ASP A 1 99 ? -11.319 0.168 6.387 1.00 90.44 99 ASP A O 1
ATOM 750 N N . CYS A 1 100 ? -9.077 0.332 6.443 1.00 91.81 100 CYS A N 1
ATOM 751 C CA . CYS A 1 100 ? -8.850 -1.113 6.444 1.00 91.81 100 CYS A CA 1
ATOM 752 C C . CYS A 1 100 ? -9.422 -1.786 7.702 1.00 91.81 100 CYS A C 1
ATOM 754 O O . CYS A 1 100 ? -10.035 -2.843 7.596 1.00 91.81 100 CYS A O 1
ATOM 756 N N . GLU A 1 101 ? -9.260 -1.189 8.890 1.00 90.06 101 GLU A N 1
ATOM 757 C CA . GLU A 1 101 ? -9.857 -1.723 10.127 1.00 90.06 101 GLU A CA 1
ATOM 758 C C . GLU A 1 101 ? -11.391 -1.744 10.043 1.00 90.06 101 GLU A C 1
ATOM 760 O O . GLU A 1 101 ? -12.015 -2.734 10.427 1.00 90.06 101 GLU A O 1
ATOM 765 N N . ARG A 1 102 ? -12.012 -0.711 9.451 1.00 89.94 102 ARG A N 1
ATOM 766 C CA . ARG A 1 102 ? -13.456 -0.727 9.157 1.00 89.94 102 ARG A CA 1
ATOM 767 C C . ARG A 1 102 ? -13.824 -1.835 8.167 1.00 89.94 102 ARG A C 1
ATOM 769 O O . ARG A 1 102 ? -14.789 -2.552 8.411 1.00 89.94 102 ARG A O 1
ATOM 776 N N . GLY A 1 103 ? -13.047 -2.012 7.096 1.00 88.94 103 GLY A N 1
ATOM 777 C CA . GLY A 1 103 ? -13.242 -3.073 6.098 1.00 88.94 103 GLY A CA 1
ATOM 778 C C . GLY A 1 103 ? -13.114 -4.492 6.667 1.00 88.94 103 GLY A C 1
ATOM 779 O O . GLY A 1 103 ? -13.757 -5.414 6.175 1.00 88.94 103 GLY A O 1
ATOM 780 N N . LEU A 1 104 ? -12.348 -4.662 7.750 1.00 90.12 104 LEU A N 1
ATOM 781 C CA . LEU A 1 104 ? -12.226 -5.912 8.510 1.00 90.12 104 LEU A CA 1
ATOM 782 C C . LEU A 1 104 ? -13.313 -6.095 9.586 1.00 90.12 104 LEU A C 1
ATOM 784 O O . LEU A 1 104 ? -13.247 -7.058 10.351 1.00 90.12 104 LEU A O 1
ATOM 788 N N . GLY A 1 105 ? -14.284 -5.182 9.686 1.00 88.94 105 GLY A N 1
ATOM 789 C CA . GLY A 1 105 ? -15.346 -5.238 10.693 1.00 88.94 105 GLY A CA 1
ATOM 790 C C . GLY A 1 105 ? -14.887 -4.860 12.104 1.00 88.94 105 GLY A C 1
ATOM 791 O O . GLY A 1 105 ? -15.478 -5.321 13.074 1.00 88.94 105 GLY A O 1
ATOM 792 N N . ARG A 1 106 ? -13.835 -4.039 12.230 1.00 86.69 106 ARG A N 1
ATOM 793 C CA . ARG A 1 106 ? -13.270 -3.562 13.509 1.00 86.69 106 ARG A CA 1
ATOM 794 C C . ARG A 1 106 ? -13.374 -2.034 13.646 1.00 86.69 106 ARG A C 1
ATOM 796 O O . ARG A 1 106 ? -12.351 -1.351 13.767 1.00 86.69 106 ARG A O 1
ATOM 803 N N . PRO A 1 107 ? -14.584 -1.452 13.581 1.00 80.50 107 PRO A N 1
ATOM 804 C CA . PRO A 1 107 ? -14.765 -0.001 13.584 1.00 80.50 107 PRO A CA 1
ATOM 8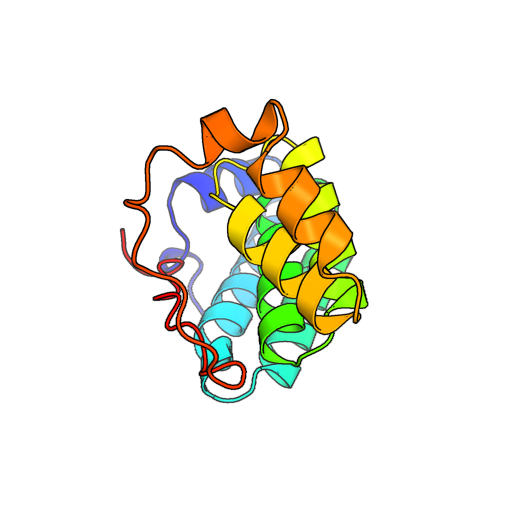05 C C . PRO A 1 107 ? -14.279 0.677 14.876 1.00 80.50 107 PRO A C 1
ATOM 807 O O . PRO A 1 107 ? -13.829 1.821 14.826 1.00 80.50 107 PRO A O 1
ATOM 810 N N . GLU A 1 108 ? -14.286 -0.016 16.013 1.00 79.94 108 GLU A N 1
ATOM 811 C CA . GLU A 1 108 ? -13.794 0.496 17.298 1.00 79.94 108 GLU A CA 1
ATOM 812 C C . GLU A 1 108 ? -12.303 0.838 17.216 1.00 79.94 108 GLU A C 1
ATOM 814 O O . GLU A 1 108 ? -11.872 1.896 17.675 1.00 79.94 108 GLU A O 1
ATOM 819 N N . ARG A 1 109 ? -11.524 -0.004 16.525 1.00 76.69 109 ARG A N 1
ATOM 820 C CA . ARG A 1 109 ? -10.087 0.198 16.303 1.00 76.69 109 ARG A CA 1
ATOM 821 C C . ARG A 1 109 ? -9.809 1.443 15.458 1.00 76.69 109 ARG A C 1
ATOM 823 O O . ARG A 1 109 ? -8.820 2.137 15.683 1.00 76.69 109 ARG A O 1
ATOM 830 N N . ALA A 1 110 ? -10.685 1.745 14.498 1.00 73.56 110 ALA A N 1
ATOM 831 C CA . ALA A 1 110 ? -10.596 2.959 13.691 1.00 73.56 110 ALA A CA 1
ATOM 832 C C . ALA A 1 110 ? -10.887 4.220 14.526 1.00 73.56 110 ALA A C 1
ATOM 834 O O . ALA A 1 110 ? -10.210 5.234 14.363 1.00 73.56 110 ALA A O 1
ATOM 835 N N . ILE A 1 111 ? -11.848 4.149 15.455 1.00 74.00 111 ILE A N 1
ATOM 836 C CA . ILE A 1 111 ? -12.166 5.246 16.383 1.00 74.00 111 ILE A CA 1
ATOM 837 C C . ILE A 1 111 ? -11.009 5.487 17.359 1.00 74.00 111 ILE A C 1
ATOM 839 O O . ILE A 1 111 ? -10.658 6.638 17.608 1.00 74.00 111 ILE A O 1
ATOM 843 N N . GLU A 1 112 ? -10.394 4.427 17.887 1.00 76.81 112 GLU A N 1
ATOM 844 C CA . GLU A 1 112 ? -9.204 4.532 18.740 1.00 76.81 112 GLU A CA 1
ATOM 845 C C . GLU A 1 112 ? -8.052 5.235 18.016 1.00 76.81 112 GLU A C 1
ATOM 847 O O . GLU A 1 112 ? -7.469 6.167 18.562 1.00 76.81 112 GLU A O 1
ATOM 852 N N . LEU A 1 113 ? -7.767 4.855 16.766 1.00 71.00 113 LEU A N 1
ATOM 853 C CA . LEU A 1 113 ? -6.738 5.508 15.948 1.00 71.00 113 LEU A CA 1
ATOM 854 C C . LEU A 1 113 ? -7.029 6.997 15.714 1.00 71.00 113 LEU A C 1
ATOM 856 O O . LEU A 1 113 ? -6.106 7.805 15.695 1.00 71.00 113 LEU A O 1
ATOM 860 N N . ALA A 1 114 ? -8.304 7.366 15.572 1.00 66.56 114 ALA A N 1
ATOM 861 C CA . ALA A 1 114 ? -8.732 8.756 15.421 1.00 66.56 114 ALA A CA 1
ATOM 862 C C . ALA A 1 114 ? -8.721 9.560 16.736 1.00 66.56 114 ALA A C 1
ATOM 864 O O . ALA A 1 114 ? -8.867 10.779 16.697 1.00 66.56 114 ALA A O 1
ATOM 865 N N . ARG A 1 115 ? -8.577 8.903 17.896 1.00 69.00 115 ARG A N 1
ATOM 866 C CA . ARG A 1 115 ? -8.570 9.533 19.233 1.00 69.00 115 ARG A CA 1
ATOM 867 C C . ARG A 1 115 ? -7.228 9.421 19.966 1.00 69.00 115 ARG A C 1
ATOM 869 O O . ARG A 1 115 ? -7.042 10.095 20.974 1.00 69.00 115 ARG A O 1
ATOM 876 N N . GLY A 1 116 ? -6.330 8.557 19.500 1.00 64.81 116 GLY A N 1
ATOM 877 C CA . GLY A 1 116 ? -5.003 8.341 20.071 1.00 64.81 116 GLY A CA 1
ATOM 878 C C . GLY A 1 116 ? -4.026 9.488 19.790 1.00 64.81 116 GLY A C 1
ATOM 879 O O . GLY A 1 116 ? -4.363 10.428 19.072 1.00 64.81 116 GLY A O 1
ATOM 880 N N . PRO A 1 117 ? -2.793 9.429 20.319 1.00 61.72 117 PRO A N 1
ATOM 881 C CA . PRO A 1 117 ? -1.754 10.420 20.023 1.00 61.72 117 PRO A CA 1
ATOM 882 C C . PRO A 1 117 ? -1.447 10.525 18.519 1.00 61.72 117 PRO A C 1
ATOM 884 O O . PRO A 1 117 ? -1.081 11.594 18.037 1.00 61.72 117 PRO A O 1
ATOM 887 N N . GLU A 1 118 ? -1.677 9.454 17.756 1.00 58.75 118 GLU A N 1
ATOM 888 C CA . GLU A 1 118 ? -1.600 9.436 16.294 1.00 58.75 118 GLU A CA 1
ATOM 889 C C . GLU A 1 118 ? -2.645 10.340 15.619 1.00 58.75 118 GLU A C 1
ATOM 891 O O . GLU A 1 118 ? -2.449 10.756 14.480 1.00 58.75 118 GLU A O 1
ATOM 896 N N . ALA A 1 119 ? -3.726 10.716 16.308 1.00 58.94 119 ALA A N 1
ATOM 897 C CA . ALA A 1 119 ? -4.713 11.662 15.795 1.00 58.94 119 ALA A CA 1
ATOM 898 C C . ALA A 1 119 ? -4.132 13.066 15.576 1.00 58.94 119 ALA A C 1
ATOM 900 O O . ALA A 1 119 ? -4.616 13.806 14.719 1.00 58.94 119 ALA A O 1
ATOM 901 N N . ALA A 1 120 ? -3.055 13.425 16.283 1.00 57.28 120 ALA A N 1
ATOM 902 C CA . ALA A 1 120 ? -2.331 14.665 16.022 1.00 57.28 120 ALA A CA 1
ATOM 903 C C . ALA A 1 120 ? -1.729 14.692 14.601 1.00 57.28 120 ALA A C 1
ATOM 905 O O . ALA A 1 120 ? -1.659 15.758 13.992 1.00 57.28 120 ALA A O 1
ATOM 906 N N . GLU A 1 121 ? -1.378 13.529 14.032 1.00 57.81 121 GLU A N 1
ATOM 907 C CA . GLU A 1 121 ? -0.902 13.392 12.645 1.00 57.81 121 GLU A CA 1
ATOM 908 C C . GLU A 1 121 ? -2.046 13.510 11.613 1.00 57.81 121 GLU A C 1
ATOM 910 O O . GLU A 1 121 ? -1.792 13.723 10.428 1.00 57.81 121 GLU A O 1
ATOM 915 N N . LEU A 1 122 ? -3.312 13.400 12.045 1.00 51.25 122 LEU A N 1
ATOM 916 C CA . LEU A 1 122 ? -4.509 13.537 11.199 1.00 51.25 122 LEU A CA 1
ATOM 917 C C . LEU A 1 122 ? -5.001 14.991 11.068 1.00 51.25 122 LEU A C 1
ATOM 919 O O . LEU A 1 122 ? -5.775 15.291 10.157 1.00 51.25 122 LEU A O 1
ATOM 923 N N . SER A 1 123 ? -4.541 15.906 11.930 1.00 42.19 123 SER A N 1
ATOM 924 C CA . SER A 1 123 ? -5.064 17.282 12.070 1.00 42.19 123 SER A CA 1
ATOM 925 C C . SER A 1 123 ? -4.760 18.237 10.895 1.00 42.19 123 SER A C 1
ATOM 927 O O . SER A 1 123 ? -4.964 19.444 10.995 1.00 42.19 123 SER A O 1
ATOM 929 N N . GLY A 1 124 ? -4.294 17.710 9.758 1.00 47.22 124 GLY A N 1
ATOM 930 C CA . GLY A 1 124 ? -4.172 18.435 8.488 1.00 47.22 124 GLY A CA 1
ATOM 931 C C . GLY A 1 124 ? -5.369 18.272 7.541 1.00 47.22 124 GLY A C 1
ATOM 932 O O . GLY A 1 124 ? -5.378 18.878 6.475 1.00 47.22 124 GLY A O 1
ATOM 933 N N . THR A 1 125 ? -6.372 17.456 7.884 1.00 43.53 125 THR A N 1
ATOM 934 C CA . THR A 1 125 ? -7.589 17.275 7.075 1.00 43.53 125 THR A CA 1
ATOM 935 C C . THR A 1 125 ? -8.816 17.646 7.900 1.00 43.53 125 THR A C 1
ATOM 937 O O . THR A 1 125 ? -9.099 17.041 8.929 1.00 43.53 125 THR A O 1
ATOM 940 N N . THR A 1 126 ? -9.535 18.676 7.452 1.00 32.28 126 THR A N 1
ATOM 941 C CA . THR A 1 126 ? -10.761 19.197 8.067 1.00 32.28 126 THR A CA 1
ATOM 942 C C . THR A 1 126 ? -11.777 18.072 8.315 1.00 32.28 126 THR A C 1
ATOM 944 O O . THR A 1 126 ? -12.034 17.288 7.395 1.00 32.28 126 THR A O 1
ATOM 947 N N . PRO A 1 127 ? -12.400 17.983 9.506 1.00 40.75 127 PRO A N 1
ATOM 948 C CA . PRO A 1 127 ? -13.398 16.960 9.781 1.00 40.75 127 PRO A CA 1
ATOM 949 C C . PRO A 1 127 ? -14.670 17.292 8.996 1.00 40.75 127 PRO A C 1
ATOM 951 O O . PRO A 1 127 ? -15.472 18.129 9.402 1.00 40.75 127 PRO A O 1
ATOM 954 N N . THR A 1 128 ? -14.846 16.657 7.838 1.00 36.47 128 THR A N 1
ATOM 955 C CA . THR A 1 128 ? -16.128 16.690 7.130 1.00 36.47 128 THR A CA 1
ATOM 956 C C . THR A 1 128 ? -17.040 15.631 7.736 1.00 36.47 128 THR A C 1
ATOM 958 O O . THR A 1 128 ? -16.638 14.488 7.948 1.00 36.47 128 THR A O 1
ATOM 961 N N . SER A 1 129 ? -18.250 16.078 8.058 1.00 35.34 129 SER A N 1
ATOM 962 C CA . SER A 1 129 ? -19.318 15.373 8.760 1.00 35.34 129 SER A CA 1
ATOM 963 C C . SER A 1 129 ? -19.510 13.908 8.349 1.00 35.34 129 SER A C 1
ATOM 965 O O . SER A 1 129 ? -19.503 13.554 7.170 1.00 35.34 129 SER A O 1
ATOM 967 N N . PHE A 1 130 ? -19.732 13.072 9.361 1.00 43.94 130 PHE A N 1
ATOM 968 C CA . PHE A 1 130 ? -20.044 11.652 9.266 1.00 43.94 130 PHE A CA 1
ATOM 969 C C . PHE A 1 130 ? -21.480 11.481 8.740 1.00 43.94 130 PHE A C 1
ATOM 971 O O . PHE A 1 130 ? -22.443 11.744 9.457 1.00 43.94 130 PHE A O 1
ATOM 978 N N . ALA A 1 131 ? -21.634 11.021 7.499 1.00 37.78 131 ALA A N 1
ATOM 979 C CA . ALA A 1 131 ? -22.891 10.478 6.997 1.00 37.78 131 ALA A CA 1
ATOM 980 C C . ALA A 1 131 ? -22.642 9.049 6.507 1.00 37.78 131 ALA A C 1
ATOM 982 O O . ALA A 1 131 ? -21.804 8.822 5.634 1.00 37.78 131 ALA A O 1
ATOM 983 N N . SER A 1 132 ? -23.358 8.090 7.100 1.00 43.75 132 SER A N 1
ATOM 984 C CA . SER A 1 132 ? -23.397 6.694 6.670 1.00 43.75 132 SER A CA 1
ATOM 985 C C . SER A 1 132 ? -23.644 6.605 5.165 1.00 43.75 132 SER A C 1
ATOM 987 O O . SER A 1 132 ? -24.705 6.970 4.666 1.00 43.75 132 SER A O 1
ATOM 989 N N . SER A 1 133 ? -22.655 6.098 4.445 1.00 34.59 133 SER A N 1
ATOM 990 C CA . SER A 1 133 ? -22.770 5.612 3.075 1.00 34.59 133 SER A CA 1
ATOM 991 C C . SER A 1 133 ? -21.889 4.366 2.958 1.00 34.59 133 SER A C 1
ATOM 993 O O . SER A 1 133 ? -20.848 4.309 3.621 1.00 34.59 133 SER A O 1
ATOM 995 N N . PRO A 1 134 ? -22.284 3.349 2.165 1.00 41.31 134 PRO A N 1
ATOM 996 C CA . PRO A 1 134 ? -21.401 2.222 1.848 1.00 41.31 134 PRO A CA 1
ATOM 997 C C . PRO A 1 134 ? -20.082 2.764 1.272 1.00 41.31 134 PRO A C 1
ATOM 999 O O . PRO A 1 134 ? -20.105 3.885 0.759 1.00 41.31 134 PRO A O 1
ATOM 1002 N N . PRO A 1 135 ? -18.944 2.042 1.364 1.00 44.84 135 PRO A N 1
ATOM 1003 C CA . PRO A 1 135 ? -17.633 2.574 0.995 1.00 44.84 135 PRO A CA 1
ATOM 1004 C C . PRO A 1 135 ? -17.607 2.963 -0.486 1.00 44.84 135 PRO A C 1
ATOM 1006 O O . PRO A 1 135 ? -17.296 2.175 -1.375 1.00 44.84 135 PRO A O 1
ATOM 1009 N N . GLY A 1 136 ? -17.975 4.213 -0.747 1.00 38.88 136 GLY A N 1
ATOM 1010 C CA . GLY A 1 136 ? -17.823 4.873 -2.018 1.00 38.88 136 GLY A CA 1
ATOM 1011 C C . GLY A 1 136 ? -16.340 5.101 -2.193 1.00 38.88 136 GLY A C 1
ATOM 1012 O O . GLY A 1 136 ? -15.741 5.803 -1.382 1.00 38.88 136 GLY A O 1
ATOM 1013 N N . ARG A 1 137 ? -15.785 4.450 -3.223 1.00 46.09 137 ARG A N 1
ATOM 1014 C CA . ARG A 1 137 ? -14.435 4.596 -3.781 1.00 46.09 137 ARG A CA 1
ATOM 1015 C C . ARG A 1 137 ? -13.843 5.944 -3.366 1.00 46.09 137 ARG A C 1
ATOM 1017 O O . ARG A 1 137 ? -14.126 6.965 -3.997 1.00 46.09 137 ARG A O 1
ATOM 1024 N N . ALA A 1 138 ? -13.087 5.954 -2.264 1.00 43.12 138 ALA A N 1
ATOM 1025 C CA . ALA A 1 138 ? -12.395 7.149 -1.824 1.00 43.12 138 ALA A CA 1
ATOM 1026 C C . ALA A 1 138 ? -11.498 7.531 -2.994 1.00 43.12 138 ALA A C 1
ATOM 1028 O O . ALA A 1 138 ? -10.618 6.766 -3.388 1.00 43.12 138 ALA A O 1
ATOM 1029 N N . ARG A 1 139 ? -11.794 8.668 -3.626 1.00 38.34 139 ARG A N 1
ATOM 1030 C CA . ARG A 1 139 ? -10.990 9.213 -4.712 1.00 38.34 139 ARG A CA 1
ATOM 1031 C C . ARG A 1 139 ? -9.710 9.742 -4.079 1.00 38.34 139 ARG A C 1
ATOM 1033 O O . ARG A 1 139 ? -9.520 10.946 -3.947 1.00 38.34 139 ARG A O 1
ATOM 1040 N N . THR A 1 140 ? -8.852 8.830 -3.635 1.00 42.94 140 THR A N 1
ATOM 1041 C CA . THR A 1 140 ? -7.453 9.131 -3.412 1.00 42.94 140 THR A CA 1
ATOM 1042 C C . THR A 1 140 ? -6.931 9.393 -4.815 1.00 42.94 140 THR A C 1
ATOM 1044 O O . THR A 1 140 ? -6.761 8.499 -5.637 1.00 42.94 140 THR A O 1
ATOM 1047 N N . SER A 1 141 ? -6.821 10.667 -5.182 1.00 38.88 141 SER A N 1
ATOM 1048 C CA . SER A 1 141 ? -6.052 11.026 -6.361 1.00 38.88 141 SER A CA 1
ATOM 1049 C C . SER A 1 141 ? -4.652 10.480 -6.106 1.00 38.88 141 SER A C 1
ATOM 1051 O O . SER A 1 141 ? -3.918 11.048 -5.293 1.00 38.88 141 SER A O 1
ATOM 1053 N N . GLY A 1 142 ? -4.336 9.337 -6.715 1.00 39.94 142 GLY A N 1
ATOM 1054 C CA . GLY A 1 142 ? -3.041 8.685 -6.654 1.00 39.94 142 GLY A CA 1
ATOM 1055 C C . GLY A 1 142 ? -1.995 9.603 -7.266 1.00 39.94 142 GLY A C 1
ATOM 1056 O O . GLY A 1 142 ? -1.609 9.452 -8.419 1.00 39.94 142 GLY A O 1
ATOM 1057 N N . SER A 1 143 ? -1.521 10.589 -6.505 1.00 42.44 143 SER A N 1
ATOM 1058 C CA . SER A 1 143 ? -0.435 11.467 -6.927 1.00 42.44 143 SER A CA 1
ATOM 1059 C C . SER A 1 143 ? 0.898 10.770 -6.678 1.00 42.44 143 SER A C 1
ATOM 1061 O O . SER A 1 143 ? 1.712 11.231 -5.890 1.00 42.44 143 SER A O 1
ATOM 1063 N N . TRP A 1 144 ? 1.091 9.628 -7.337 1.00 45.81 144 TRP A N 1
ATOM 1064 C CA . TRP A 1 144 ? 2.389 8.965 -7.473 1.00 45.81 144 TRP A CA 1
ATOM 1065 C C . TRP A 1 144 ? 3.122 9.451 -8.734 1.00 45.81 144 TRP A C 1
ATOM 1067 O O . TRP A 1 144 ? 4.338 9.320 -8.828 1.00 45.81 144 TRP A O 1
ATOM 1077 N N . SER A 1 145 ? 2.375 10.049 -9.676 1.00 41.44 145 SER A N 1
ATOM 1078 C CA . SER A 1 145 ? 2.858 10.454 -11.005 1.00 41.44 145 SER A CA 1
ATOM 1079 C C . SER A 1 145 ? 3.007 11.977 -11.195 1.00 41.44 145 SER A C 1
ATOM 1081 O O . SER A 1 145 ? 3.756 12.415 -12.064 1.00 41.44 145 SER A O 1
ATOM 1083 N N . ARG A 1 146 ? 2.358 12.828 -10.383 1.00 33.34 146 ARG A N 1
ATOM 1084 C CA . ARG A 1 146 ? 2.530 14.296 -10.452 1.00 33.34 146 ARG A CA 1
ATOM 1085 C C . ARG A 1 146 ? 2.327 14.957 -9.092 1.00 33.34 146 ARG A C 1
ATOM 1087 O O . ARG A 1 146 ? 1.191 15.120 -8.647 1.00 33.34 146 ARG A O 1
ATOM 1094 N N . ARG A 1 147 ? 3.426 15.356 -8.464 1.00 36.41 147 ARG A N 1
ATOM 1095 C CA . ARG A 1 147 ? 3.527 16.551 -7.628 1.00 36.41 147 ARG A CA 1
ATOM 1096 C C . ARG A 1 147 ? 4.991 16.950 -7.514 1.00 36.41 147 ARG A C 1
ATOM 1098 O O . ARG A 1 147 ? 5.836 16.027 -7.517 1.00 36.41 147 ARG A O 1
#

Radius of gyration: 15.49 Å; chains: 1; bounding box: 46×28×39 Å

InterPro domains:
  IPR011990 Tetratricopeptide-like helical domain superfamily [G3DSA:1.25.40.10] (2-132)
  IPR011990 Tetratricopeptide-like helical domain superfamily [SSF48452] (21-114)

Secondary structure (DSSP, 8-state):
--GGGS-HHHHHHHTTS-HHHHHHHHHHHHHHHHHTTT-HHHHHHHHHHHHHH-SS-HHHHHHHHHHHHHTT-HHHHHHHHHHHHHTT--S--HHHHHHHHHHTT-HHHHHHHHHSGGGGGGTTS-----------------TTS--

Organism: NCBI:txid1299331

pLDDT: mean 77.74, std 20.42, range [32.28, 97.25]

Foldseek 3Di:
DDLVQFDPVLLVLLVVDPPVLSRQLSVLLVQLLVCQVPPLVSSLVSLVVSCVSPVLGLVSLQSNLSSCVSVLVLVSNLVSLVVSVVSPNPDPCLVVNLVSCVSVVNNVVSVCCCVDPVVVVVVVDDDDDDDDDDPDPPPPVPCRRPD

Sequence (147 aa):
MEAKQLAPDVRRELSTLDRATADAVARHLVAAGELLDEDPEAALRHARAARARSSRIATIREAVGIAAYHCGDWSQALAEFRAARRMGSKSALLPLIADCERGLGRPERAIELARGPEAAELSGTTPTSFASSPPGRARTSGSWSRR